Protein AF-A0A839ZYN7-F1 (afdb_monomer_lite)

Organism: NCBI:txid98513

Sequence (69 aa):
MADLPVSTASENTPEHVAYLLLERIADLEGVALARGGQDKLASRKWLLDTYAECLDAARGARRYAKTLS

pLDDT: mean 81.06, std 16.36, range [44.44, 96.19]

Foldseek 3Di:
DDPDPPPPVPCLDLLNQLVVVLVVVCVVQQEDCDPDDPGNHDDPVNSVVSSVQSSCVSVVNNPPPPPDD

Secondary structure (DSSP, 8-state):
----------TTSHHHHHHHHHHHHHHHHTEESSSSSSSEEPPHHHHHHHHHHHHHHHTT--S------

Structure (mmCIF, N/CA/C/O backbone):
data_AF-A0A839ZYN7-F1
#
_entry.id   AF-A0A839ZYN7-F1
#
loop_
_atom_site.group_PDB
_atom_site.id
_atom_site.type_symbol
_atom_site.label_atom_id
_atom_site.label_alt_id
_atom_site.label_comp_id
_atom_site.label_asym_id
_atom_site.label_entity_id
_atom_site.label_seq_id
_atom_site.pdbx_PDB_ins_code
_atom_site.Cartn_x
_atom_site.Cartn_y
_atom_site.Cartn_z
_atom_site.occupancy
_atom_site.B_iso_or_equiv
_atom_site.auth_seq_id
_atom_site.auth_comp_id
_atom_site.auth_asym_id
_atom_site.auth_atom_id
_atom_site.pdbx_PDB_model_num
ATOM 1 N N . MET A 1 1 ? 35.936 17.881 -3.367 1.00 51.34 1 MET A N 1
ATOM 2 C CA . MET A 1 1 ? 34.592 17.426 -2.958 1.00 51.34 1 MET A CA 1
ATOM 3 C C . MET A 1 1 ? 34.197 16.336 -3.930 1.00 51.34 1 MET A C 1
ATOM 5 O O . MET A 1 1 ? 34.222 16.601 -5.120 1.00 51.34 1 MET A O 1
ATOM 9 N N . ALA A 1 2 ? 33.998 15.106 -3.457 1.00 54.34 2 ALA A N 1
ATOM 10 C CA . ALA A 1 2 ? 33.545 14.019 -4.316 1.00 54.34 2 ALA A CA 1
ATOM 11 C C . ALA A 1 2 ? 32.053 14.229 -4.599 1.00 54.34 2 ALA A C 1
ATOM 13 O O . ALA A 1 2 ? 31.253 14.190 -3.665 1.00 54.34 2 ALA A O 1
ATOM 14 N N . ASP A 1 3 ? 31.709 14.492 -5.859 1.00 59.72 3 ASP A N 1
ATOM 15 C CA . ASP A 1 3 ? 30.339 14.394 -6.356 1.00 59.72 3 ASP A CA 1
ATOM 16 C C . ASP A 1 3 ? 29.906 12.932 -6.229 1.00 59.72 3 ASP A C 1
ATOM 18 O O . ASP A 1 3 ? 30.301 12.068 -7.014 1.00 59.72 3 ASP A O 1
ATOM 22 N N . LEU A 1 4 ? 29.155 12.630 -5.171 1.00 64.19 4 LEU A N 1
ATOM 23 C CA . LEU A 1 4 ? 28.470 11.352 -5.052 1.00 64.19 4 LEU A CA 1
ATOM 24 C C . LEU A 1 4 ? 27.345 11.351 -6.092 1.00 64.19 4 LEU A C 1
ATOM 26 O O . LEU A 1 4 ? 26.545 12.289 -6.095 1.00 64.19 4 LEU A O 1
ATOM 30 N N . PRO A 1 5 ? 27.248 10.332 -6.963 1.00 56.38 5 PRO A N 1
ATOM 31 C CA . PRO A 1 5 ? 26.151 10.259 -7.908 1.00 56.38 5 PRO A CA 1
ATOM 32 C C . PRO A 1 5 ? 24.855 10.143 -7.109 1.00 56.38 5 PRO A C 1
ATOM 34 O O . PRO A 1 5 ? 24.601 9.130 -6.452 1.00 56.38 5 PRO A O 1
ATOM 37 N N . VAL A 1 6 ? 24.041 11.200 -7.150 1.00 59.91 6 VAL A N 1
ATOM 38 C CA . VAL A 1 6 ? 22.631 11.137 -6.774 1.00 59.91 6 VAL A CA 1
ATOM 39 C C . VAL A 1 6 ? 22.035 10.020 -7.619 1.00 59.91 6 VAL A C 1
ATOM 41 O O . VAL A 1 6 ? 21.862 10.156 -8.828 1.00 59.91 6 VAL A O 1
ATOM 44 N N . SER A 1 7 ? 21.808 8.869 -6.986 1.00 55.62 7 SER A N 1
ATOM 45 C CA . SER A 1 7 ? 21.024 7.796 -7.576 1.00 55.62 7 SER A CA 1
ATOM 46 C C . SER A 1 7 ? 19.615 8.342 -7.697 1.00 55.62 7 SER A C 1
ATOM 48 O O . SER A 1 7 ? 18.857 8.344 -6.728 1.00 55.62 7 SER A O 1
ATOM 50 N N . THR A 1 8 ? 19.291 8.883 -8.867 1.00 56.66 8 THR A N 1
ATOM 51 C CA . THR A 1 8 ? 17.912 9.125 -9.254 1.00 56.66 8 THR A CA 1
ATOM 52 C C . THR A 1 8 ? 17.235 7.766 -9.175 1.00 56.66 8 THR A C 1
ATOM 54 O O . THR A 1 8 ? 17.539 6.861 -9.952 1.00 56.66 8 THR A O 1
ATOM 57 N N . ALA A 1 9 ? 16.408 7.566 -8.146 1.00 56.81 9 ALA A N 1
ATOM 58 C CA . ALA A 1 9 ? 15.561 6.390 -8.061 1.00 56.81 9 ALA A CA 1
ATOM 59 C C . ALA A 1 9 ? 14.800 6.337 -9.385 1.00 56.81 9 ALA A C 1
ATOM 61 O O . ALA A 1 9 ? 14.035 7.248 -9.690 1.00 5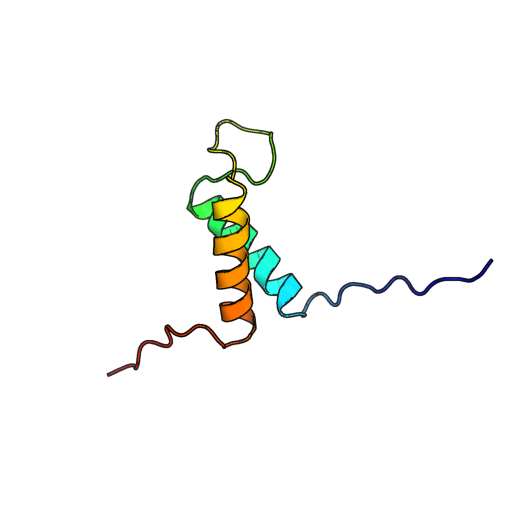6.81 9 ALA A O 1
ATOM 62 N N . SER A 1 10 ? 15.138 5.362 -10.229 1.00 62.47 10 SER A N 1
ATOM 63 C CA . SER A 1 10 ? 14.589 5.280 -11.574 1.00 62.47 10 SER A CA 1
ATOM 64 C C . SER A 1 10 ? 13.070 5.222 -11.437 1.00 62.47 10 SER A C 1
ATOM 66 O O . SER A 1 10 ? 12.540 4.318 -10.798 1.00 62.47 10 SER A O 1
ATOM 68 N N . GLU A 1 11 ? 12.369 6.201 -12.005 1.00 67.88 11 G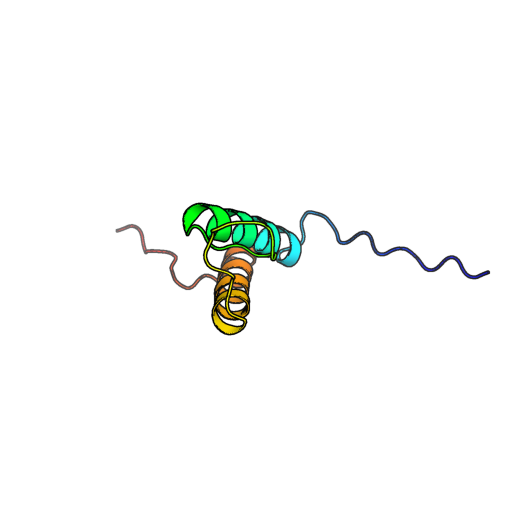LU A N 1
ATOM 69 C CA . GLU A 1 11 ? 10.916 6.400 -11.864 1.00 67.88 11 GLU A CA 1
ATOM 70 C C . GLU A 1 11 ? 10.078 5.237 -12.442 1.00 67.88 11 GLU A C 1
ATOM 72 O O . GLU A 1 11 ? 8.859 5.302 -12.499 1.00 67.88 11 GLU A O 1
ATOM 77 N N . ASN A 1 12 ? 10.714 4.142 -12.867 1.00 76.81 12 ASN A N 1
ATOM 78 C CA . ASN A 1 12 ? 10.079 2.937 -13.390 1.00 76.81 12 ASN A CA 1
ATOM 79 C C . ASN A 1 12 ? 10.559 1.650 -12.696 1.00 76.81 12 ASN A C 1
ATOM 81 O O . ASN A 1 12 ? 10.356 0.559 -13.232 1.00 76.81 12 ASN A O 1
ATOM 85 N N . THR A 1 13 ? 11.207 1.726 -11.526 1.00 88.75 13 THR A N 1
ATOM 86 C CA . THR A 1 13 ? 11.455 0.498 -10.758 1.00 88.75 13 THR A CA 1
ATOM 87 C C . THR A 1 13 ? 10.150 -0.047 -10.164 1.00 88.75 13 THR A C 1
ATOM 89 O O . THR A 1 13 ? 9.227 0.724 -9.876 1.00 88.75 13 THR A O 1
ATOM 92 N N . PRO A 1 14 ? 10.053 -1.368 -9.921 1.00 91.88 14 PRO A N 1
ATOM 93 C CA . PRO A 1 14 ? 8.894 -1.955 -9.254 1.00 91.88 14 PRO A CA 1
ATOM 94 C C . PRO A 1 14 ? 8.584 -1.314 -7.896 1.00 91.88 14 PRO A C 1
ATOM 96 O O . PRO A 1 14 ? 7.423 -1.206 -7.524 1.00 91.88 14 PRO A O 1
ATOM 99 N N . GLU A 1 15 ? 9.604 -0.856 -7.167 1.00 93.12 15 GLU A N 1
ATOM 100 C CA . GLU A 1 15 ? 9.458 -0.153 -5.890 1.00 93.12 15 GLU A CA 1
ATOM 101 C C . GLU A 1 15 ? 8.765 1.203 -6.062 1.00 93.12 15 GLU A C 1
ATOM 103 O O . GLU A 1 15 ? 7.874 1.539 -5.282 1.00 93.12 15 GLU A O 1
ATOM 108 N N . HIS A 1 16 ? 9.123 1.962 -7.103 1.00 91.50 16 HIS A N 1
ATOM 109 C CA . HIS A 1 16 ? 8.468 3.234 -7.402 1.00 91.50 16 HIS A CA 1
ATOM 110 C C . HIS A 1 16 ? 6.997 3.024 -7.783 1.00 91.50 16 HIS A C 1
ATOM 112 O O . HIS A 1 16 ? 6.108 3.666 -7.226 1.00 91.50 16 HIS A O 1
ATOM 118 N N . VAL A 1 17 ? 6.723 2.056 -8.663 1.00 92.00 17 VAL A N 1
ATOM 119 C CA . VAL A 1 17 ? 5.351 1.696 -9.056 1.00 92.00 17 VAL A CA 1
ATOM 120 C C . VAL A 1 17 ? 4.533 1.215 -7.853 1.00 92.00 17 VAL A C 1
ATOM 122 O O . VAL A 1 17 ? 3.368 1.585 -7.710 1.00 92.00 17 VAL A O 1
ATOM 125 N N . ALA A 1 18 ? 5.133 0.426 -6.960 1.00 94.88 18 ALA A N 1
ATOM 126 C CA . ALA A 1 18 ? 4.474 -0.054 -5.751 1.00 94.88 18 ALA A CA 1
ATOM 127 C C . ALA A 1 18 ? 4.102 1.087 -4.797 1.00 94.88 18 ALA A C 1
ATOM 129 O O . ALA A 1 18 ? 3.014 1.071 -4.219 1.00 94.88 18 ALA A O 1
ATOM 130 N N . TYR A 1 19 ? 4.979 2.082 -4.654 1.00 94.06 19 TYR A N 1
ATOM 131 C CA . TYR A 1 19 ? 4.705 3.270 -3.855 1.00 94.06 19 TYR A CA 1
ATOM 132 C C . TYR A 1 19 ? 3.538 4.086 -4.428 1.00 94.06 19 TYR A C 1
ATOM 134 O O . TYR A 1 19 ? 2.593 4.379 -3.701 1.00 94.06 19 TYR A O 1
ATOM 142 N N . LEU A 1 20 ? 3.536 4.350 -5.739 1.00 94.44 20 LEU A N 1
ATOM 143 C CA . LEU A 1 20 ? 2.420 5.032 -6.407 1.00 94.44 20 LEU A CA 1
ATOM 144 C C . LEU A 1 20 ? 1.096 4.274 -6.229 1.00 94.44 20 LEU A C 1
ATOM 146 O O . LEU A 1 20 ? 0.046 4.872 -6.000 1.00 94.44 20 LEU A O 1
ATOM 150 N N . LEU A 1 21 ? 1.130 2.942 -6.321 1.00 94.50 21 LEU A N 1
ATOM 151 C CA . LEU A 1 21 ? -0.056 2.116 -6.122 1.00 94.50 21 LEU A CA 1
ATOM 152 C C . LEU A 1 21 ? -0.558 2.176 -4.672 1.00 94.50 21 LEU A C 1
ATOM 154 O O . LEU A 1 21 ? -1.765 2.253 -4.454 1.00 94.50 21 LEU A O 1
ATOM 158 N N . LEU A 1 22 ? 0.351 2.179 -3.694 1.00 95.69 22 LEU A N 1
ATOM 159 C CA . LEU A 1 22 ? 0.018 2.348 -2.280 1.00 95.69 22 LEU A CA 1
ATOM 160 C C . LEU A 1 22 ? -0.697 3.681 -2.024 1.00 95.69 22 LEU A C 1
ATOM 162 O O . LEU A 1 22 ? -1.702 3.683 -1.320 1.00 95.69 22 LEU A O 1
ATOM 166 N N . GLU A 1 23 ? -0.226 4.787 -2.608 1.00 95.19 23 GLU A N 1
ATOM 167 C CA . GLU A 1 23 ? -0.892 6.094 -2.490 1.00 95.19 23 GLU A CA 1
ATOM 168 C C . GLU A 1 23 ? -2.327 6.040 -3.029 1.00 95.19 23 GLU A C 1
ATOM 170 O O . GLU A 1 23 ? -3.263 6.469 -2.358 1.00 95.19 23 GLU A O 1
ATOM 175 N N . ARG A 1 24 ? -2.535 5.409 -4.193 1.00 96.19 24 ARG A N 1
ATOM 176 C CA . ARG A 1 24 ? -3.880 5.245 -4.770 1.00 96.19 24 ARG A CA 1
ATOM 177 C C . ARG A 1 24 ? -4.797 4.363 -3.927 1.00 96.19 24 ARG A C 1
ATOM 179 O O . ARG A 1 24 ? -5.989 4.642 -3.848 1.00 96.19 24 ARG A O 1
ATOM 186 N N . ILE A 1 25 ? -4.273 3.304 -3.314 1.00 95.12 25 ILE A N 1
ATOM 187 C CA . ILE A 1 25 ? -5.055 2.454 -2.404 1.00 95.12 25 ILE A CA 1
ATOM 188 C C . ILE A 1 25 ? -5.415 3.228 -1.135 1.00 95.12 25 ILE A C 1
ATOM 190 O O . ILE A 1 25 ? -6.552 3.147 -0.681 1.00 95.12 25 ILE A O 1
ATOM 194 N N . ALA A 1 26 ? -4.479 4.005 -0.592 1.00 93.56 26 ALA A N 1
ATOM 195 C CA . ALA A 1 26 ? -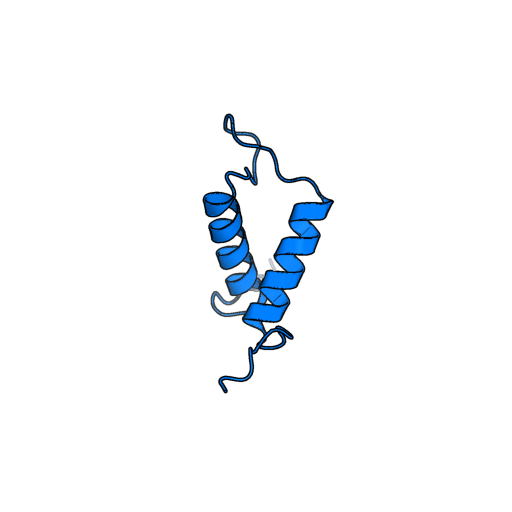4.718 4.841 0.576 1.00 93.56 26 ALA A CA 1
ATOM 196 C C . ALA A 1 26 ? -5.861 5.844 0.326 1.00 93.56 26 ALA A C 1
ATOM 198 O O . ALA A 1 26 ? -6.773 5.935 1.148 1.00 93.56 26 ALA A O 1
ATOM 199 N N . ASP A 1 27 ? -5.874 6.495 -0.843 1.00 92.00 27 ASP A N 1
ATOM 200 C CA . ASP A 1 27 ? -6.966 7.382 -1.271 1.00 92.00 27 ASP A CA 1
ATOM 201 C C . ASP A 1 27 ? -8.313 6.642 -1.365 1.00 92.00 27 ASP A C 1
ATOM 203 O O . ASP A 1 27 ? -9.338 7.137 -0.895 1.00 92.00 27 ASP A O 1
ATOM 207 N N . LEU A 1 28 ? -8.326 5.440 -1.957 1.00 93.81 28 LEU A N 1
ATOM 208 C CA . LEU A 1 28 ? -9.542 4.632 -2.119 1.00 93.81 28 LEU A CA 1
ATOM 209 C C . LEU A 1 28 ? -10.100 4.113 -0.788 1.00 93.81 28 LEU A C 1
ATOM 211 O O . LEU A 1 28 ? -11.315 3.987 -0.639 1.00 93.81 28 LEU A O 1
ATOM 215 N N . GLU A 1 29 ? -9.228 3.802 0.170 1.00 92.50 29 GLU A N 1
ATOM 216 C CA . GLU A 1 29 ? -9.609 3.296 1.492 1.00 92.50 29 GLU A CA 1
ATOM 217 C C . GLU A 1 29 ? -9.854 4.410 2.524 1.00 92.50 29 GLU A C 1
ATOM 219 O O . GLU A 1 29 ? -10.250 4.115 3.655 1.00 92.50 29 GLU A O 1
ATOM 224 N N . GLY A 1 30 ? -9.631 5.682 2.167 1.00 90.88 30 GLY A N 1
ATOM 225 C CA . GLY A 1 30 ? -9.722 6.804 3.108 1.00 90.88 30 GLY A CA 1
ATOM 226 C C . GLY A 1 30 ? -8.705 6.686 4.248 1.00 90.88 30 GLY A C 1
ATOM 227 O O . GLY A 1 30 ? -9.019 6.947 5.415 1.00 90.88 30 GLY A O 1
ATOM 228 N N . VAL A 1 31 ? -7.498 6.214 3.925 1.00 91.88 31 VAL A N 1
ATOM 229 C CA . VAL A 1 31 ? -6.399 6.015 4.870 1.00 91.88 31 VAL A CA 1
ATOM 230 C C . VAL A 1 31 ? -5.348 7.098 4.657 1.00 91.88 31 VAL A C 1
ATOM 232 O O . VAL A 1 31 ? -4.714 7.179 3.612 1.00 91.88 31 VAL A O 1
ATOM 235 N N . ALA A 1 32 ? -5.095 7.910 5.679 1.00 90.56 32 ALA A N 1
ATOM 236 C CA . ALA A 1 32 ? -4.053 8.926 5.618 1.00 90.56 32 ALA A CA 1
ATOM 237 C C . ALA A 1 32 ? -2.657 8.318 5.821 1.00 90.56 32 ALA A C 1
ATOM 239 O O . ALA A 1 32 ? -2.389 7.658 6.829 1.00 90.56 32 ALA A O 1
ATOM 240 N N . LEU A 1 33 ? -1.731 8.622 4.907 1.00 88.75 33 LEU A N 1
ATOM 241 C CA . LEU A 1 33 ? -0.311 8.264 5.031 1.00 88.75 33 LEU A CA 1
ATOM 242 C C . LEU A 1 33 ? 0.483 9.247 5.912 1.00 88.75 33 LEU A C 1
ATOM 244 O O . LEU A 1 33 ? 1.539 8.900 6.440 1.00 88.75 33 LEU A O 1
ATOM 248 N N . ALA A 1 34 ? -0.037 10.460 6.115 1.00 85.25 34 ALA A N 1
ATOM 249 C CA . ALA A 1 34 ? 0.559 11.496 6.953 1.00 85.25 34 ALA A CA 1
ATOM 250 C C . ALA A 1 34 ? -0.482 12.116 7.896 1.00 85.25 34 ALA A C 1
ATOM 252 O O . ALA A 1 34 ? -1.680 12.125 7.619 1.00 85.25 34 ALA A O 1
ATOM 253 N N . ARG A 1 35 ? -0.031 12.671 9.027 1.00 75.00 35 ARG A N 1
ATOM 254 C CA . ARG A 1 35 ? -0.917 13.381 9.963 1.00 75.00 35 ARG A CA 1
ATOM 255 C C . ARG A 1 35 ? -1.300 14.742 9.376 1.00 75.00 35 ARG A C 1
ATOM 257 O O . ARG A 1 35 ? -0.559 15.702 9.554 1.00 75.00 35 ARG A O 1
ATOM 264 N N . GLY A 1 36 ? -2.434 14.814 8.682 1.00 69.12 36 GLY A N 1
ATOM 265 C CA . GLY A 1 36 ? -2.893 16.059 8.051 1.00 69.12 36 GLY A CA 1
ATOM 266 C C . GLY A 1 36 ? -4.404 16.212 7.845 1.00 69.12 36 GLY A C 1
ATOM 267 O O . GLY A 1 36 ? -4.813 17.237 7.312 1.00 69.12 36 GLY A O 1
ATOM 268 N N . GLY A 1 37 ? -5.240 15.254 8.264 1.00 68.88 37 GLY A N 1
ATOM 269 C CA . GLY A 1 37 ? -6.685 15.273 7.984 1.00 68.88 37 GLY A CA 1
ATOM 270 C C . GLY A 1 37 ? -7.537 14.507 9.003 1.00 68.88 37 GLY A C 1
ATOM 271 O O . GLY A 1 37 ? -7.030 14.071 10.037 1.00 68.88 37 GLY A O 1
ATOM 272 N N . GLN A 1 38 ? -8.837 14.366 8.708 1.00 67.56 38 GLN A N 1
ATOM 273 C CA . GLN A 1 38 ? -9.789 13.567 9.504 1.00 67.56 38 GLN A CA 1
ATOM 274 C C . GLN A 1 38 ? -9.760 12.065 9.179 1.00 67.56 38 GLN A C 1
ATOM 276 O O . GLN A 1 38 ? -10.432 11.278 9.845 1.00 67.56 38 GLN A O 1
ATOM 281 N N . ASP A 1 39 ? -8.978 11.670 8.179 1.00 77.25 39 ASP A N 1
ATOM 282 C CA . ASP A 1 39 ? -8.903 10.294 7.711 1.00 77.25 39 ASP A CA 1
ATOM 283 C C . ASP A 1 39 ? -8.186 9.379 8.706 1.00 77.25 39 ASP A C 1
ATOM 285 O O . ASP A 1 39 ? -7.361 9.793 9.532 1.00 77.25 39 ASP A O 1
ATOM 289 N N . LYS A 1 40 ? -8.494 8.085 8.613 1.00 86.69 40 LYS A N 1
ATOM 290 C CA . LYS A 1 40 ? -7.886 7.067 9.464 1.00 86.69 40 LYS A CA 1
ATOM 291 C C . LYS A 1 40 ? -6.393 6.990 9.158 1.00 86.69 40 LYS A C 1
ATOM 293 O O . LYS A 1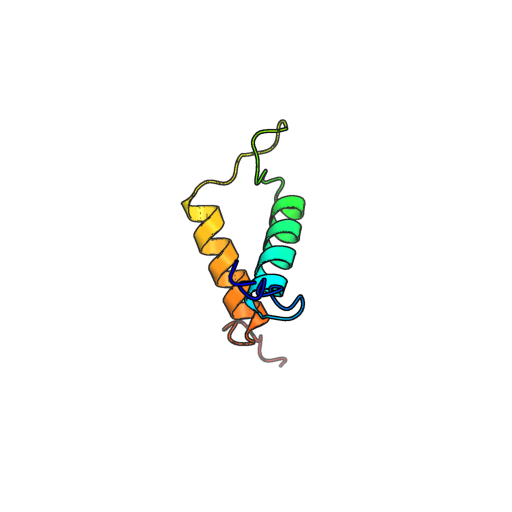 40 ? -6.005 6.620 8.058 1.00 86.69 40 LYS A O 1
ATOM 298 N N . LEU A 1 41 ? -5.542 7.283 10.139 1.00 90.69 41 LEU A N 1
ATOM 299 C CA . LEU A 1 41 ? -4.096 7.176 9.945 1.00 90.69 41 LEU A CA 1
ATOM 300 C C . LEU A 1 41 ? -3.691 5.716 9.683 1.00 90.69 41 LEU A C 1
ATOM 302 O O . LEU A 1 41 ? -4.114 4.804 10.404 1.00 90.69 41 LEU A O 1
ATOM 306 N N . ALA A 1 42 ? -2.830 5.506 8.688 1.00 90.31 42 ALA A N 1
ATOM 307 C CA . ALA A 1 42 ? -2.256 4.204 8.386 1.00 90.31 42 ALA A CA 1
ATOM 308 C C . ALA A 1 42 ? -1.555 3.622 9.623 1.00 90.31 42 ALA A C 1
ATOM 310 O O . ALA A 1 42 ? -0.639 4.216 10.199 1.00 90.31 42 ALA A O 1
ATOM 311 N N . SER A 1 43 ? -1.965 2.420 10.033 1.00 93.75 43 SER A N 1
ATOM 312 C CA . SER A 1 43 ? -1.192 1.658 11.014 1.00 93.75 43 SER A CA 1
ATOM 313 C C . SER A 1 43 ? 0.096 1.148 10.366 1.00 93.75 43 SER A C 1
ATOM 315 O O . SER A 1 43 ? 0.114 0.842 9.174 1.00 93.75 43 SER A O 1
ATOM 317 N N . ARG A 1 44 ? 1.160 0.966 11.159 1.00 94.31 44 ARG A N 1
ATOM 318 C CA . ARG A 1 44 ? 2.419 0.376 10.669 1.00 94.31 44 ARG A CA 1
ATOM 319 C C . ARG A 1 44 ? 2.193 -0.954 9.948 1.00 94.31 44 ARG A C 1
ATOM 321 O O . ARG A 1 44 ? 2.833 -1.208 8.938 1.00 94.31 44 ARG A O 1
ATOM 328 N N . LYS A 1 45 ? 1.304 -1.796 10.484 1.00 95.25 45 LYS A N 1
ATOM 329 C CA . LYS A 1 45 ? 0.983 -3.097 9.894 1.00 95.25 45 LYS A CA 1
ATOM 330 C C . LYS A 1 45 ? 0.354 -2.929 8.512 1.00 95.25 45 LYS A C 1
ATOM 332 O O . LYS A 1 45 ? 0.885 -3.466 7.555 1.00 95.25 45 LYS A O 1
ATOM 337 N N . TRP A 1 46 ? -0.711 -2.130 8.419 1.00 94.94 46 TRP A N 1
ATOM 338 C CA . TRP A 1 46 ? -1.395 -1.865 7.149 1.00 94.94 46 TRP A CA 1
ATOM 339 C C . TRP A 1 46 ? -0.424 -1.324 6.097 1.00 94.94 46 TRP A C 1
ATOM 341 O O . TRP A 1 46 ? -0.372 -1.844 4.996 1.00 94.94 46 TRP A O 1
ATOM 351 N N . LEU A 1 47 ? 0.424 -0.358 6.463 1.00 95.44 47 LEU A N 1
ATOM 352 C CA . LEU A 1 47 ? 1.381 0.226 5.525 1.00 95.44 47 LEU A CA 1
ATOM 353 C C . LEU A 1 47 ? 2.346 -0.819 4.941 1.00 95.44 47 LEU A C 1
ATOM 355 O O . LEU A 1 47 ? 2.594 -0.826 3.740 1.00 95.44 47 LEU A O 1
ATOM 359 N N . LEU A 1 48 ? 2.892 -1.693 5.793 1.00 95.69 48 LEU A N 1
ATOM 360 C CA . LEU A 1 48 ? 3.852 -2.718 5.380 1.00 95.69 48 LEU A CA 1
ATOM 361 C C . LEU A 1 48 ? 3.191 -3.839 4.573 1.00 95.69 48 LEU A C 1
ATOM 363 O O . LEU A 1 48 ? 3.755 -4.258 3.565 1.00 95.69 48 LEU A O 1
ATOM 367 N N . ASP A 1 49 ? 2.012 -4.291 5.002 1.00 96.00 49 ASP A N 1
ATOM 368 C CA . ASP A 1 49 ? 1.262 -5.351 4.328 1.00 96.00 49 ASP A CA 1
ATOM 369 C C . ASP A 1 49 ? 0.813 -4.870 2.933 1.00 96.00 49 ASP A C 1
ATOM 371 O O . ASP A 1 49 ? 1.121 -5.511 1.928 1.00 96.00 49 ASP A O 1
ATOM 375 N N . THR A 1 50 ? 0.203 -3.682 2.842 1.00 96.19 50 THR A N 1
ATOM 376 C CA . THR A 1 50 ? -0.260 -3.106 1.569 1.00 96.19 50 THR A CA 1
ATOM 377 C C . THR A 1 50 ? 0.902 -2.809 0.624 1.00 96.19 50 THR A C 1
ATOM 379 O O . THR A 1 50 ? 0.826 -3.117 -0.564 1.00 96.19 50 THR A O 1
ATOM 382 N N . TYR A 1 51 ? 2.018 -2.263 1.124 1.00 95.88 51 TYR A N 1
ATOM 383 C CA . TYR A 1 51 ? 3.199 -2.041 0.286 1.00 95.88 51 TYR A CA 1
ATOM 384 C C . TYR A 1 51 ? 3.770 -3.353 -0.269 1.00 95.88 51 TYR A C 1
ATOM 386 O O . TYR A 1 51 ? 4.142 -3.403 -1.442 1.00 95.88 51 TYR A O 1
ATOM 394 N N . ALA A 1 52 ? 3.817 -4.424 0.534 1.00 95.00 52 ALA A N 1
ATOM 395 C CA . ALA A 1 52 ? 4.272 -5.733 0.069 1.00 95.00 52 ALA A CA 1
ATOM 396 C C . ALA A 1 52 ? 3.373 -6.278 -1.053 1.00 95.00 52 ALA A C 1
ATOM 398 O O . ALA A 1 52 ? 3.880 -6.737 -2.076 1.00 95.00 52 ALA A O 1
ATOM 399 N N . GLU A 1 53 ? 2.050 -6.143 -0.920 1.00 94.69 53 GLU A N 1
ATOM 400 C CA . GLU A 1 53 ? 1.105 -6.522 -1.975 1.00 94.69 53 GLU A CA 1
ATOM 401 C C . GLU A 1 53 ? 1.268 -5.686 -3.252 1.00 94.69 53 GLU A C 1
ATOM 403 O O . GLU A 1 53 ? 1.187 -6.222 -4.364 1.00 94.69 53 GLU A O 1
ATOM 408 N N . CYS A 1 54 ? 1.515 -4.380 -3.113 1.00 95.38 54 CYS A N 1
ATOM 409 C CA . CYS A 1 54 ? 1.804 -3.497 -4.240 1.00 95.38 54 CYS A CA 1
ATOM 410 C C . CYS A 1 54 ? 3.107 -3.884 -4.946 1.00 95.38 54 CYS A C 1
ATOM 412 O O . CYS A 1 54 ? 3.168 -3.877 -6.175 1.00 95.38 54 CYS A O 1
ATOM 414 N N . LEU A 1 55 ? 4.136 -4.251 -4.183 1.00 94.56 55 LEU A N 1
ATOM 415 C CA . LEU A 1 55 ? 5.433 -4.653 -4.716 1.00 94.56 55 LEU A CA 1
ATOM 416 C C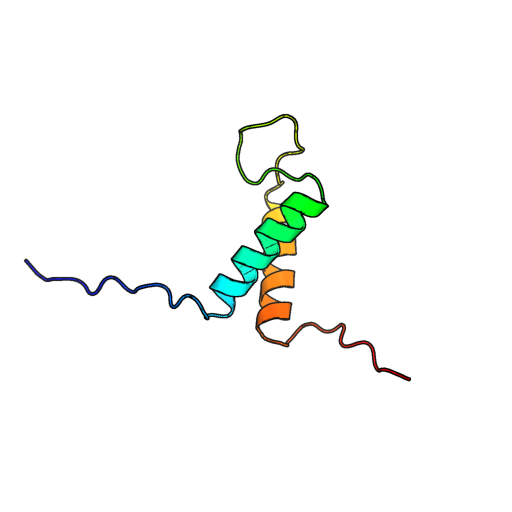 . LEU A 1 55 ? 5.352 -5.988 -5.457 1.00 94.56 55 LEU A C 1
ATOM 418 O O . LEU A 1 55 ? 5.894 -6.113 -6.557 1.00 94.56 55 LEU A O 1
ATOM 422 N N . ASP A 1 56 ? 4.624 -6.958 -4.910 1.00 93.62 56 ASP A N 1
ATOM 423 C CA . ASP A 1 56 ? 4.353 -8.223 -5.591 1.00 93.62 56 ASP A CA 1
ATOM 424 C C . ASP A 1 56 ? 3.562 -8.002 -6.890 1.00 93.62 56 ASP A C 1
ATOM 426 O O . ASP A 1 56 ? 3.841 -8.646 -7.905 1.00 93.62 56 ASP A O 1
ATOM 430 N N . ALA A 1 57 ? 2.611 -7.060 -6.897 1.00 91.81 57 ALA A N 1
ATOM 431 C CA . ALA A 1 57 ? 1.875 -6.671 -8.099 1.00 91.81 57 ALA A CA 1
ATOM 432 C C . ALA A 1 57 ? 2.778 -6.025 -9.154 1.00 91.81 57 ALA A C 1
ATOM 434 O O . ALA A 1 57 ? 2.757 -6.447 -10.310 1.00 91.81 57 ALA A O 1
ATOM 435 N N . ALA A 1 58 ? 3.606 -5.057 -8.758 1.00 91.00 58 ALA A N 1
ATOM 436 C CA . ALA A 1 58 ? 4.532 -4.365 -9.650 1.00 91.00 58 ALA A CA 1
ATOM 437 C C . ALA A 1 58 ? 5.585 -5.309 -10.255 1.00 91.00 58 ALA A C 1
ATOM 439 O O . ALA A 1 58 ? 6.008 -5.127 -11.393 1.00 91.00 58 AL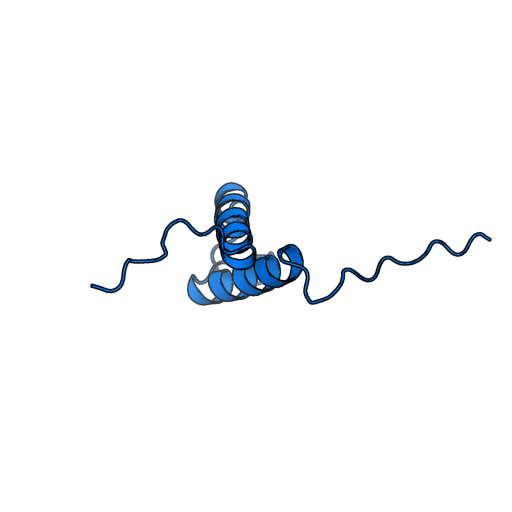A A O 1
ATOM 440 N N . ARG A 1 59 ? 5.980 -6.355 -9.520 1.00 91.69 59 ARG A N 1
ATOM 441 C CA . ARG A 1 59 ? 6.910 -7.395 -9.992 1.00 91.69 59 ARG A CA 1
ATOM 442 C C . ARG A 1 59 ? 6.247 -8.481 -10.845 1.00 91.69 59 ARG A C 1
ATOM 444 O O . ARG A 1 59 ? 6.936 -9.395 -11.289 1.00 91.69 59 ARG A O 1
ATOM 451 N N . GLY A 1 60 ? 4.927 -8.431 -11.045 1.00 84.88 60 GLY A N 1
ATOM 452 C CA . GLY A 1 60 ? 4.177 -9.490 -11.730 1.00 84.88 60 GLY A CA 1
ATOM 453 C C . GLY A 1 60 ? 4.115 -10.811 -10.949 1.00 84.88 60 GLY A C 1
ATOM 454 O O . GLY A 1 60 ? 3.732 -11.836 -11.502 1.00 84.88 60 GLY A O 1
ATOM 455 N N . ALA A 1 61 ? 4.477 -10.800 -9.662 1.00 76.44 61 ALA A N 1
ATOM 456 C CA . ALA A 1 61 ? 4.476 -11.960 -8.773 1.00 76.44 61 ALA A CA 1
ATOM 457 C C . ALA A 1 61 ? 3.153 -12.121 -8.003 1.00 76.44 61 ALA A C 1
ATOM 459 O O . ALA A 1 61 ? 3.004 -13.055 -7.210 1.00 76.44 61 ALA A O 1
ATOM 460 N N . ARG A 1 62 ? 2.178 -11.225 -8.222 1.00 68.19 62 ARG A N 1
ATOM 461 C CA . ARG A 1 62 ? 0.865 -11.297 -7.576 1.00 68.19 62 ARG A CA 1
ATOM 462 C C . ARG A 1 62 ? 0.211 -12.643 -7.895 1.00 68.19 62 ARG A C 1
ATOM 464 O O . ARG A 1 62 ? -0.234 -12.893 -9.011 1.00 68.19 62 ARG A O 1
ATOM 471 N N . ARG A 1 63 ? 0.072 -13.480 -6.862 1.00 64.00 63 ARG A N 1
ATOM 472 C CA . ARG A 1 63 ? -0.508 -14.839 -6.909 1.00 64.00 63 ARG A CA 1
ATOM 473 C C . ARG A 1 63 ? -2.006 -14.893 -7.258 1.00 64.00 63 ARG A C 1
ATOM 475 O O . ARG A 1 63 ? -2.606 -15.957 -7.201 1.00 64.00 63 ARG A O 1
ATOM 482 N N . TYR A 1 64 ? -2.602 -13.765 -7.634 1.00 58.84 64 TYR A N 1
ATOM 483 C CA . TYR A 1 64 ? -3.996 -13.629 -8.049 1.00 58.84 64 TYR A CA 1
ATOM 484 C C . TYR A 1 64 ? -4.089 -13.208 -9.524 1.00 58.84 64 TYR A C 1
ATOM 486 O O . TYR A 1 64 ? -4.856 -12.324 -9.896 1.00 58.84 64 TYR A O 1
ATOM 494 N N . ALA A 1 65 ? -3.314 -13.851 -10.399 1.00 56.81 65 ALA A N 1
ATOM 495 C CA . ALA A 1 65 ? -3.725 -13.977 -11.791 1.00 56.81 65 ALA A CA 1
ATOM 496 C C . ALA A 1 65 ? -4.886 -14.976 -11.805 1.00 56.81 65 ALA A C 1
ATOM 498 O O . ALA A 1 65 ? -4.689 -16.185 -11.882 1.00 56.81 65 ALA A O 1
ATOM 499 N N . LYS A 1 66 ? -6.105 -14.463 -11.616 1.00 47.50 66 LYS A N 1
ATOM 500 C CA . LYS A 1 66 ? -7.335 -15.214 -11.847 1.00 47.50 66 LYS A CA 1
ATOM 501 C C . LYS A 1 66 ? -7.203 -15.853 -13.229 1.00 47.50 66 LYS A C 1
ATOM 503 O O . LYS A 1 66 ? -7.140 -15.131 -14.222 1.00 47.50 66 LYS A O 1
ATOM 508 N N . THR A 1 67 ? -7.103 -17.179 -13.278 1.00 49.94 67 THR A N 1
ATOM 509 C CA . THR A 1 67 ? -7.270 -17.958 -14.501 1.00 49.94 67 THR A CA 1
ATOM 510 C C . THR A 1 67 ? -8.578 -17.480 -15.118 1.00 49.94 67 THR A C 1
ATOM 512 O O . THR A 1 67 ? -9.636 -17.639 -14.506 1.00 49.94 67 THR A O 1
ATOM 515 N N . LEU A 1 68 ? -8.508 -16.780 -16.252 1.00 52.44 68 LEU A N 1
ATOM 516 C CA . LEU A 1 68 ? -9.697 -16.565 -17.061 1.00 52.44 68 LEU A CA 1
ATOM 517 C C . LEU A 1 68 ? -10.112 -17.949 -17.562 1.00 52.44 68 LEU A C 1
ATOM 519 O O . LEU A 1 68 ? -9.399 -18.550 -18.366 1.00 52.44 68 LEU A O 1
ATOM 523 N N . SER A 1 69 ? -11.206 -18.459 -17.000 1.00 44.44 69 SER A N 1
ATOM 524 C CA . SER A 1 69 ? -12.012 -19.525 -17.594 1.00 44.44 69 SER A CA 1
ATOM 525 C C . SER A 1 69 ? -12.775 -18.992 -18.797 1.00 44.44 69 SER A C 1
ATOM 527 O O . SER A 1 69 ? -13.230 -17.826 -18.715 1.00 44.44 69 SER A O 1
#

Radius of gyration: 15.79 Å; chains: 1; bounding box: 47×37×29 Å